Protein AF-A0A6G3LKY0-F1 (afdb_monomer_lite)

Foldseek 3Di:
DWAKKKKKKWKWKWKDFPPDIWIDTAADTDPDVVVVLDVVVVVVLVVCFVPAQEGEREEEDEDAQAPPVVRHGTDMDIDMDMWMKMDRDDDDWTKHKYWYWYWYAYPPPRDIDIDIDIDMITMDMDIWDWDQDDDDPPDPAWGTWTADPNQIWTDGPRMTTSDPDPDPDPVVVVVVVPPD

Structure (mmCIF, N/CA/C/O backbone):
data_AF-A0A6G3LKY0-F1
#
_entry.id   AF-A0A6G3LKY0-F1
#
loop_
_atom_site.group_PDB
_atom_site.id
_atom_site.type_symbol
_atom_site.label_atom_id
_atom_site.label_alt_id
_atom_site.label_comp_id
_atom_site.label_asym_id
_atom_site.label_entity_id
_atom_site.label_seq_id
_atom_site.pdbx_PDB_ins_code
_atom_site.Cartn_x
_atom_site.Cartn_y
_atom_site.Cartn_z
_atom_site.occupancy
_atom_site.B_iso_or_equiv
_atom_site.auth_seq_id
_atom_site.auth_comp_id
_atom_site.auth_asym_id
_atom_site.auth_atom_id
_atom_site.pdbx_PDB_model_num
ATOM 1 N N . MET A 1 1 ? -22.458 -7.251 22.954 1.00 61.00 1 MET A N 1
ATOM 2 C CA . MET A 1 1 ? -21.755 -6.231 23.766 1.00 61.00 1 MET A CA 1
ATOM 3 C C . MET A 1 1 ? -21.113 -5.260 22.792 1.00 61.00 1 MET A C 1
ATOM 5 O O . MET A 1 1 ? -20.476 -5.730 21.855 1.00 61.00 1 MET A O 1
ATOM 9 N N . GLU A 1 2 ? -21.342 -3.954 22.946 1.00 68.19 2 GLU A N 1
ATOM 10 C CA . GLU A 1 2 ? -20.655 -2.946 22.131 1.00 68.19 2 GLU A CA 1
ATOM 11 C C . GLU A 1 2 ? -19.247 -2.723 22.671 1.00 68.19 2 GLU A C 1
ATOM 13 O O . GLU A 1 2 ? -19.068 -2.451 23.859 1.00 68.19 2 GLU A O 1
ATOM 18 N N . GLU A 1 3 ? -18.255 -2.783 21.795 1.00 71.69 3 GLU A N 1
ATOM 19 C CA . GLU A 1 3 ? -16.872 -2.502 22.157 1.00 71.69 3 GLU A CA 1
ATOM 20 C C . GLU A 1 3 ? -16.237 -1.513 21.184 1.00 71.69 3 GLU A C 1
ATOM 22 O O . GLU A 1 3 ? -16.641 -1.395 20.025 1.00 71.69 3 GLU A O 1
ATOM 27 N N . TRP A 1 4 ? -15.232 -0.776 21.663 1.00 75.94 4 TRP A N 1
ATOM 28 C CA . TRP A 1 4 ? -14.458 0.118 20.811 1.00 75.94 4 TRP A CA 1
ATOM 29 C C . TRP A 1 4 ? -13.537 -0.672 19.897 1.00 75.94 4 TRP A C 1
ATOM 31 O O . TRP A 1 4 ? -12.739 -1.498 20.345 1.00 75.94 4 TRP A O 1
ATOM 41 N N . PHE A 1 5 ? -13.619 -0.349 18.614 1.00 75.75 5 PHE A N 1
ATOM 42 C CA . PHE A 1 5 ? -12.855 -1.006 17.583 1.00 75.75 5 PHE A CA 1
ATOM 43 C C . PHE A 1 5 ? -12.181 0.012 16.672 1.00 75.75 5 PHE A C 1
ATOM 45 O O . PHE A 1 5 ? -12.814 0.927 16.142 1.00 75.75 5 PHE A O 1
ATOM 52 N N . THR A 1 6 ? -10.879 -0.158 16.490 1.00 80.12 6 THR A N 1
ATOM 53 C CA . THR A 1 6 ? -10.043 0.661 15.622 1.00 80.12 6 THR A CA 1
ATOM 54 C C . THR A 1 6 ? -9.892 -0.022 14.273 1.00 80.12 6 THR A C 1
ATOM 56 O O . THR A 1 6 ? -9.424 -1.154 14.204 1.00 80.12 6 THR A O 1
ATOM 59 N N . ILE A 1 7 ? -10.219 0.687 13.196 1.00 84.50 7 ILE A N 1
ATOM 60 C CA . ILE A 1 7 ? -9.925 0.286 11.821 1.00 84.50 7 ILE A CA 1
ATOM 61 C C . ILE A 1 7 ? -8.718 1.081 11.325 1.00 84.50 7 ILE A C 1
ATOM 63 O O . ILE A 1 7 ? -8.768 2.312 11.286 1.00 84.50 7 ILE A O 1
ATOM 67 N N . LEU A 1 8 ? -7.672 0.375 10.902 1.00 87.00 8 LEU A N 1
ATOM 68 C CA . LEU A 1 8 ? -6.528 0.902 10.161 1.00 87.00 8 LEU A CA 1
ATOM 69 C C . LEU A 1 8 ? -6.724 0.592 8.681 1.00 87.00 8 LEU A C 1
ATOM 71 O O . LEU A 1 8 ? -6.684 -0.566 8.275 1.00 87.00 8 LEU A O 1
ATOM 75 N N . LYS A 1 9 ? -6.923 1.626 7.874 1.00 91.38 9 LYS A N 1
ATOM 76 C CA . LYS A 1 9 ? -7.037 1.545 6.422 1.00 91.38 9 LYS A CA 1
ATOM 77 C C . LYS A 1 9 ? -5.738 2.045 5.804 1.00 91.38 9 LYS A C 1
ATOM 79 O O . LYS A 1 9 ? -5.373 3.202 6.003 1.00 91.38 9 LYS A O 1
ATOM 84 N N . PHE A 1 10 ? -5.054 1.200 5.046 1.00 92.38 10 PHE A N 1
ATOM 85 C CA . PHE A 1 10 ? -3.748 1.522 4.478 1.00 92.38 10 PHE A CA 1
ATOM 86 C C . PHE A 1 10 ? -3.701 1.304 2.965 1.00 92.38 10 PHE A C 1
ATOM 88 O O . PHE A 1 10 ? -4.438 0.464 2.440 1.00 92.38 10 PHE A O 1
ATOM 95 N N . PRO A 1 11 ? -2.860 2.071 2.254 1.00 94.69 11 PRO A N 1
ATOM 96 C CA . PRO A 1 11 ? -2.757 1.988 0.812 1.00 94.69 11 PRO A CA 1
ATOM 97 C C . PRO A 1 11 ? -1.782 0.883 0.397 1.00 94.69 11 PRO A C 1
ATOM 99 O O . PRO A 1 11 ? -0.733 0.696 1.012 1.00 94.69 11 PRO A O 1
ATOM 102 N N . ILE A 1 12 ? -2.101 0.204 -0.699 1.00 94.44 12 ILE A N 1
ATOM 103 C CA . ILE A 1 12 ? -1.217 -0.728 -1.395 1.00 94.44 12 ILE A CA 1
ATOM 104 C C . ILE A 1 12 ? -1.028 -0.192 -2.812 1.00 94.44 12 ILE A C 1
ATOM 106 O O . ILE A 1 12 ? -1.984 -0.114 -3.586 1.00 94.44 12 ILE A O 1
ATOM 110 N N . LEU A 1 13 ? 0.198 0.185 -3.160 1.00 95.19 13 LEU A N 1
ATOM 111 C CA . LEU A 1 13 ? 0.568 0.523 -4.527 1.00 95.19 13 LEU A CA 1
ATOM 112 C C . LEU A 1 13 ? 0.828 -0.771 -5.300 1.00 95.19 13 LEU A C 1
ATOM 114 O O . LEU A 1 13 ? 1.814 -1.462 -5.053 1.00 95.19 13 LEU A O 1
ATOM 118 N N . LYS A 1 14 ? -0.061 -1.080 -6.243 1.00 94.31 14 LYS A N 1
ATOM 119 C CA . LYS A 1 14 ? 0.088 -2.180 -7.192 1.00 94.31 14 LYS A CA 1
ATOM 120 C C . LYS A 1 14 ? 0.604 -1.638 -8.519 1.00 94.31 14 LYS A C 1
ATOM 122 O O . LYS A 1 14 ? 0.023 -0.702 -9.069 1.00 94.31 14 LYS A O 1
ATOM 127 N N . MET A 1 15 ? 1.668 -2.236 -9.038 1.00 93.69 15 MET A N 1
ATOM 128 C CA . MET A 1 15 ? 2.263 -1.872 -10.321 1.00 93.69 15 MET A CA 1
ATOM 129 C C . MET A 1 15 ? 2.362 -3.087 -11.235 1.00 93.69 15 MET A C 1
ATOM 131 O O . MET A 1 15 ? 2.729 -4.167 -10.779 1.00 93.69 15 MET A O 1
ATOM 135 N N . PHE A 1 16 ? 2.066 -2.889 -12.516 1.00 93.88 16 PHE A N 1
ATOM 136 C CA . PHE A 1 16 ? 2.173 -3.897 -13.566 1.00 93.88 16 PHE A CA 1
ATOM 137 C C . PHE A 1 16 ? 3.109 -3.408 -14.668 1.00 93.88 16 PHE A C 1
ATOM 139 O O . PHE A 1 16 ? 2.974 -2.270 -15.123 1.00 93.88 16 PHE A O 1
ATOM 146 N N . ILE A 1 17 ? 4.044 -4.262 -15.081 1.00 93.62 17 ILE A N 1
ATOM 147 C CA . ILE A 1 17 ? 5.050 -3.969 -16.109 1.00 93.62 17 ILE A CA 1
ATOM 148 C C . ILE A 1 17 ? 5.195 -5.207 -16.993 1.00 93.62 17 ILE A C 1
ATOM 150 O O . ILE A 1 17 ? 5.903 -6.153 -16.637 1.00 93.62 17 ILE A O 1
ATOM 154 N N . GLY A 1 18 ? 4.488 -5.217 -18.123 1.00 89.25 18 GLY A N 1
ATOM 155 C CA . GLY A 1 18 ? 4.301 -6.440 -18.904 1.00 89.25 18 GLY A CA 1
ATOM 156 C C . GLY A 1 18 ? 3.618 -7.520 -18.058 1.00 89.25 18 GLY A C 1
ATOM 157 O O . GLY A 1 18 ? 2.505 -7.326 -17.577 1.00 89.25 18 GLY A O 1
ATOM 158 N N . ASP A 1 19 ? 4.317 -8.628 -17.845 1.00 87.50 19 ASP A N 1
ATOM 159 C CA . ASP A 1 19 ? 3.926 -9.784 -17.030 1.00 87.50 19 ASP A CA 1
ATOM 160 C C . ASP A 1 19 ? 4.307 -9.668 -15.541 1.00 87.50 19 ASP A C 1
ATOM 162 O O . ASP A 1 19 ? 3.877 -10.478 -14.721 1.00 87.50 19 ASP A O 1
ATOM 166 N N . GLN A 1 20 ? 5.093 -8.660 -15.161 1.00 90.81 20 GLN A N 1
ATOM 167 C CA . GLN A 1 20 ? 5.555 -8.487 -13.784 1.00 90.81 20 GLN A CA 1
ATOM 168 C C . GLN A 1 20 ? 4.532 -7.705 -12.958 1.00 90.81 20 GLN A C 1
ATOM 170 O O . GLN A 1 20 ? 4.052 -6.649 -13.380 1.00 90.81 20 GLN A O 1
ATOM 175 N N . SER A 1 21 ? 4.274 -8.166 -11.733 1.00 91.50 21 SER A N 1
ATOM 176 C CA . SER A 1 21 ? 3.466 -7.450 -10.744 1.00 91.50 21 SER A CA 1
ATOM 177 C C . SER A 1 21 ? 4.265 -7.140 -9.483 1.00 91.50 21 SER A C 1
ATOM 179 O O . SER A 1 21 ? 4.899 -8.026 -8.913 1.00 91.50 21 SER A O 1
ATOM 181 N N . LEU A 1 22 ? 4.193 -5.894 -9.018 1.00 93.38 22 LEU A N 1
ATOM 182 C CA . LEU A 1 22 ? 4.831 -5.430 -7.788 1.00 93.38 22 LEU A CA 1
ATOM 183 C C . LEU A 1 22 ? 3.794 -4.835 -6.838 1.00 93.38 22 LEU A C 1
ATOM 185 O O . LEU A 1 22 ? 2.870 -4.143 -7.273 1.00 93.38 22 LEU A O 1
ATOM 189 N N . PHE A 1 23 ? 3.990 -5.062 -5.542 1.00 94.00 23 PHE A N 1
ATOM 190 C CA . PHE A 1 23 ? 3.106 -4.589 -4.486 1.00 94.00 23 PHE A CA 1
ATOM 191 C C . PHE A 1 23 ? 3.918 -3.883 -3.407 1.00 94.00 23 PHE A C 1
ATOM 193 O O . PHE A 1 23 ? 4.862 -4.442 -2.848 1.00 94.00 23 PHE A O 1
ATOM 200 N N . PHE A 1 24 ? 3.533 -2.654 -3.094 1.00 95.06 24 PHE A N 1
ATOM 201 C CA . PHE A 1 24 ? 4.186 -1.856 -2.067 1.00 95.06 24 PHE A CA 1
ATOM 202 C C . PHE A 1 24 ? 3.168 -1.369 -1.056 1.00 95.06 24 PHE A C 1
ATOM 204 O O . PHE A 1 24 ? 2.105 -0.866 -1.417 1.00 95.06 24 PHE A O 1
ATOM 211 N N . ILE A 1 25 ? 3.532 -1.467 0.211 1.00 94.94 25 ILE A N 1
ATOM 212 C CA . ILE A 1 25 ? 2.831 -0.832 1.320 1.00 94.94 25 ILE A CA 1
ATOM 213 C C . ILE A 1 25 ? 3.753 0.223 1.934 1.00 94.94 25 ILE A C 1
ATOM 215 O O . ILE A 1 25 ? 4.957 0.220 1.650 1.00 94.94 25 ILE A O 1
ATOM 219 N N . PRO A 1 26 ? 3.244 1.134 2.779 1.00 94.88 26 PRO A N 1
ATOM 220 C CA . PRO A 1 26 ? 4.119 2.036 3.508 1.00 94.88 26 PRO A CA 1
ATOM 221 C C . PRO A 1 26 ? 5.193 1.246 4.273 1.00 94.88 26 PRO A C 1
ATOM 223 O O . PRO A 1 26 ? 4.880 0.403 5.109 1.00 94.88 26 PRO A O 1
ATOM 226 N N . GLY A 1 27 ? 6.459 1.507 3.951 1.00 91.25 27 GLY A N 1
ATOM 227 C CA . GLY A 1 27 ? 7.627 0.954 4.637 1.00 91.25 27 GLY A CA 1
ATOM 228 C C . GLY A 1 27 ? 8.243 -0.302 4.017 1.00 91.25 27 GLY A C 1
ATOM 229 O O . GLY A 1 27 ? 9.427 -0.539 4.244 1.00 91.25 27 GLY A O 1
ATOM 230 N 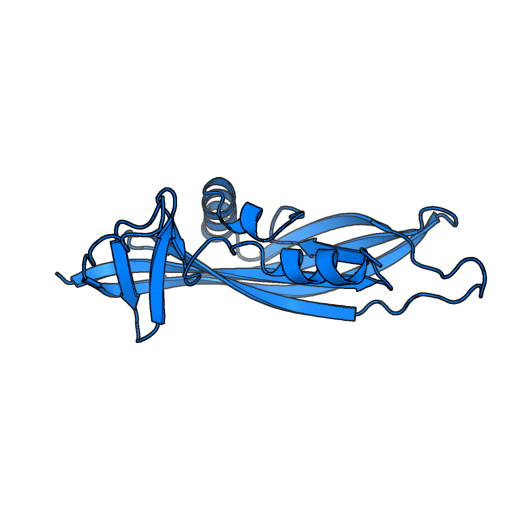N . ARG A 1 28 ? 7.517 -1.086 3.206 1.00 92.25 28 ARG A N 1
ATOM 231 C CA . ARG A 1 28 ? 8.077 -2.307 2.588 1.00 92.25 28 ARG A CA 1
ATOM 232 C C . ARG A 1 28 ? 7.373 -2.742 1.299 1.00 92.25 28 ARG A C 1
ATOM 234 O O . ARG A 1 28 ? 6.228 -2.382 1.038 1.00 92.25 28 ARG A O 1
ATOM 241 N N . LYS A 1 29 ? 8.081 -3.532 0.490 1.00 93.19 29 LYS A N 1
ATOM 242 C CA . LYS A 1 29 ? 7.496 -4.337 -0.591 1.00 93.19 29 LYS A CA 1
ATOM 243 C C . LYS A 1 29 ? 6.876 -5.593 0.021 1.00 93.19 29 LYS A C 1
ATOM 245 O O . LYS A 1 29 ? 7.427 -6.113 0.987 1.00 93.19 29 LYS A O 1
ATOM 250 N N . VAL A 1 30 ? 5.770 -6.057 -0.546 1.00 90.38 30 VAL A N 1
ATOM 251 C CA . VAL A 1 30 ? 5.174 -7.358 -0.218 1.00 90.38 30 VAL A CA 1
ATOM 252 C C . VAL A 1 30 ? 5.185 -8.238 -1.460 1.00 90.38 30 VAL A C 1
ATOM 254 O O . VAL A 1 30 ? 5.003 -7.746 -2.577 1.00 90.38 30 VAL A O 1
ATOM 257 N N . SER A 1 31 ? 5.455 -9.526 -1.283 1.00 84.25 31 SER A N 1
ATOM 258 C CA . SER A 1 31 ? 5.548 -10.477 -2.401 1.00 84.25 31 SER A CA 1
ATOM 259 C C . SER A 1 31 ? 4.211 -11.147 -2.690 1.00 84.25 31 SER A C 1
ATOM 261 O O . SER A 1 31 ? 4.001 -11.634 -3.799 1.00 84.25 31 SER A O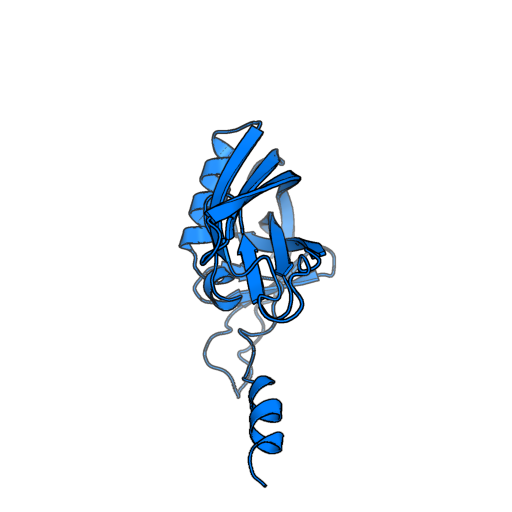 1
ATOM 263 N N . SER A 1 32 ? 3.301 -11.154 -1.717 1.00 79.94 32 SER A N 1
ATOM 264 C CA . SER A 1 32 ? 1.980 -11.752 -1.852 1.00 79.94 32 SER A CA 1
ATOM 265 C C . SER A 1 32 ? 0.946 -11.078 -0.946 1.00 79.94 32 SER A C 1
ATOM 267 O O . SER A 1 32 ? 1.285 -10.276 -0.072 1.00 79.94 32 SER A O 1
ATOM 269 N N . TYR A 1 33 ? -0.335 -11.382 -1.167 1.00 71.88 33 TYR A N 1
ATOM 270 C CA . TYR A 1 33 ? -1.413 -10.876 -0.316 1.00 71.88 33 TYR A CA 1
ATOM 271 C C . TYR A 1 33 ? -1.423 -11.559 1.060 1.00 71.88 33 TYR A C 1
ATOM 273 O O . TYR A 1 33 ? -1.814 -10.929 2.035 1.00 71.88 33 TYR A O 1
ATOM 281 N N . GLU A 1 34 ? -0.924 -12.791 1.186 1.00 74.75 34 GLU A N 1
ATOM 282 C CA . GLU A 1 34 ? -0.815 -13.497 2.471 1.00 74.75 34 GLU A CA 1
ATOM 283 C C . GLU A 1 34 ? 0.140 -12.794 3.438 1.00 74.75 34 GLU A C 1
ATOM 285 O O . GLU A 1 34 ? -0.094 -12.807 4.646 1.00 74.75 34 GLU A O 1
ATOM 290 N N . GLU A 1 35 ? 1.181 -12.123 2.929 1.00 81.88 35 GLU A N 1
ATOM 291 C CA . GLU A 1 35 ? 2.046 -11.288 3.768 1.00 81.88 35 GLU A CA 1
ATOM 292 C C . GLU A 1 35 ? 1.245 -10.182 4.470 1.00 81.88 35 GLU A C 1
ATOM 294 O O . GLU A 1 35 ? 1.564 -9.828 5.601 1.00 81.88 35 GLU A O 1
ATOM 299 N N . LEU A 1 36 ? 0.153 -9.695 3.864 1.00 80.12 36 LEU A N 1
ATOM 300 C CA . LEU A 1 36 ? -0.757 -8.730 4.486 1.00 80.12 36 LEU A CA 1
ATOM 301 C C . LEU A 1 36 ? -1.534 -9.321 5.667 1.00 80.12 36 LEU A C 1
ATOM 303 O O . LEU A 1 36 ? -2.251 -8.583 6.326 1.00 80.12 36 LEU A O 1
ATOM 307 N N . MET A 1 37 ? -1.434 -10.607 5.983 1.00 73.44 37 MET A N 1
ATOM 308 C CA . MET A 1 37 ? -2.002 -11.148 7.222 1.00 73.44 37 MET A CA 1
ATOM 309 C C . MET A 1 37 ? -1.015 -11.123 8.396 1.00 73.44 37 MET A C 1
ATOM 311 O O . MET A 1 37 ? -1.389 -11.466 9.516 1.00 73.44 37 MET A O 1
ATOM 315 N N . ASP A 1 38 ? 0.230 -10.694 8.172 1.00 75.19 38 ASP A N 1
ATOM 316 C CA . ASP A 1 38 ? 1.256 -10.619 9.208 1.00 75.19 38 ASP A CA 1
ATOM 317 C C . ASP A 1 38 ? 1.011 -9.446 10.174 1.00 75.19 38 ASP A C 1
ATOM 319 O O . ASP A 1 38 ? 0.990 -8.271 9.793 1.00 75.19 38 ASP A O 1
ATOM 323 N N . GLU A 1 39 ? 0.900 -9.755 11.468 1.00 71.94 39 GLU A N 1
ATOM 324 C CA . GLU A 1 39 ? 0.739 -8.763 12.534 1.00 71.94 39 GLU A CA 1
ATOM 325 C C . GLU A 1 39 ? 1.858 -7.716 12.602 1.00 71.94 39 GLU A C 1
ATOM 327 O O . GLU A 1 39 ? 1.635 -6.596 13.072 1.00 71.94 39 GLU A O 1
ATOM 332 N N . ARG A 1 40 ? 3.055 -8.034 12.100 1.00 79.50 40 ARG A N 1
ATOM 333 C CA . ARG A 1 40 ? 4.176 -7.091 12.037 1.00 79.50 40 ARG A CA 1
ATOM 334 C C . ARG A 1 40 ? 3.870 -5.919 11.109 1.00 79.50 40 ARG A C 1
ATOM 336 O O . ARG A 1 40 ? 4.249 -4.797 11.425 1.00 79.50 40 ARG A O 1
ATOM 343 N N . ILE A 1 41 ? 3.123 -6.143 10.025 1.00 85.50 41 ILE A N 1
ATOM 344 C CA . ILE A 1 41 ? 2.710 -5.069 9.111 1.00 85.50 41 ILE A CA 1
ATOM 345 C C . ILE A 1 41 ? 1.765 -4.102 9.820 1.00 85.50 41 ILE A C 1
ATOM 347 O O . ILE A 1 41 ? 1.946 -2.886 9.758 1.00 85.50 41 ILE A O 1
ATOM 351 N N . ALA A 1 42 ? 0.781 -4.634 10.543 1.00 81.88 42 ALA A N 1
ATOM 352 C CA . ALA A 1 42 ? -0.125 -3.830 11.351 1.00 81.88 42 ALA A CA 1
ATOM 353 C C . ALA A 1 42 ? 0.630 -2.948 12.365 1.00 81.88 42 ALA A C 1
ATOM 355 O O . ALA A 1 42 ? 0.307 -1.767 12.503 1.00 81.88 42 ALA A O 1
ATOM 356 N N . ARG A 1 43 ? 1.650 -3.495 13.044 1.00 82.94 43 ARG A N 1
ATOM 357 C CA . ARG A 1 43 ? 2.484 -2.746 14.003 1.00 82.94 43 ARG A CA 1
ATOM 358 C C . ARG A 1 43 ? 3.273 -1.623 13.328 1.00 82.94 43 ARG A C 1
ATOM 360 O O . ARG A 1 43 ? 3.156 -0.480 13.761 1.00 82.94 43 ARG A O 1
ATOM 367 N N . ASP A 1 44 ? 3.976 -1.914 12.235 1.00 89.06 44 ASP A N 1
ATOM 368 C CA . ASP A 1 44 ? 4.757 -0.912 11.496 1.00 89.06 44 ASP A CA 1
ATOM 369 C C . ASP A 1 44 ? 3.889 0.262 11.018 1.00 89.06 44 ASP A C 1
ATOM 371 O O . ASP A 1 44 ? 4.251 1.433 11.159 1.00 89.06 44 ASP A O 1
ATOM 375 N N . LEU A 1 45 ? 2.704 -0.038 10.479 1.00 90.50 45 LEU A N 1
ATOM 376 C CA . LEU A 1 45 ? 1.760 0.975 10.008 1.00 90.50 45 LEU A CA 1
ATOM 377 C C . LEU A 1 45 ? 1.206 1.823 11.161 1.00 90.50 45 LEU A C 1
ATOM 379 O O . LEU A 1 45 ? 1.044 3.038 11.014 1.00 90.50 45 LEU A O 1
ATOM 383 N N . LEU A 1 46 ? 0.946 1.217 12.323 1.00 86.75 46 LEU A N 1
ATOM 384 C CA . LEU A 1 46 ? 0.564 1.959 13.525 1.00 86.75 46 LEU A CA 1
ATOM 385 C C . LEU A 1 46 ? 1.697 2.868 14.021 1.00 86.75 46 LEU A C 1
ATOM 387 O O . LEU A 1 46 ? 1.429 3.970 14.500 1.00 86.75 46 LEU A O 1
ATOM 391 N N . ASP A 1 47 ? 2.955 2.468 13.889 1.00 88.31 47 ASP A N 1
ATOM 392 C CA . ASP A 1 47 ? 4.079 3.320 14.285 1.00 88.31 47 ASP A CA 1
ATOM 393 C C . ASP A 1 47 ? 4.252 4.512 13.338 1.00 88.31 47 ASP A C 1
ATOM 395 O O . ASP A 1 47 ? 4.451 5.647 13.796 1.00 88.31 47 ASP A O 1
ATOM 399 N N . ILE A 1 48 ? 4.057 4.305 12.030 1.00 91.50 48 ILE A N 1
ATOM 400 C CA . ILE A 1 48 ? 3.976 5.399 11.052 1.00 91.50 48 ILE A CA 1
ATOM 401 C C . ILE A 1 48 ? 2.856 6.366 11.444 1.00 91.50 48 ILE A C 1
ATOM 403 O O . ILE A 1 48 ? 3.089 7.577 11.521 1.00 91.50 48 ILE A O 1
ATOM 407 N N . ILE A 1 49 ? 1.654 5.854 11.743 1.00 89.19 49 ILE A N 1
ATOM 408 C CA . ILE A 1 49 ? 0.516 6.726 12.038 1.00 89.19 49 ILE A CA 1
ATOM 409 C C . ILE A 1 49 ? 0.685 7.492 13.351 1.00 89.19 49 ILE A C 1
ATOM 411 O O . ILE A 1 49 ? 0.277 8.649 13.442 1.00 89.19 49 ILE A O 1
ATOM 415 N N . LYS A 1 50 ? 1.322 6.904 14.368 1.00 85.50 50 LYS A N 1
ATOM 416 C CA . LYS A 1 50 ? 1.592 7.578 15.648 1.00 85.50 50 LYS A CA 1
ATOM 417 C C . LYS A 1 50 ? 2.582 8.724 15.483 1.00 85.50 50 LYS A C 1
ATOM 419 O O . LYS A 1 50 ? 2.329 9.817 15.985 1.00 85.50 50 LYS A O 1
ATOM 424 N N . THR A 1 51 ? 3.666 8.494 14.749 1.00 87.50 51 THR A N 1
ATOM 425 C CA . THR A 1 51 ? 4.854 9.360 14.787 1.00 87.50 51 THR A CA 1
ATOM 426 C C . THR A 1 51 ? 4.922 10.398 13.671 1.00 87.50 51 THR A C 1
ATOM 428 O O . THR A 1 51 ? 5.669 11.367 13.791 1.00 87.50 51 THR A O 1
ATOM 431 N N . ARG A 1 52 ? 4.161 10.230 12.583 1.00 85.06 52 ARG A N 1
ATOM 432 C CA . ARG A 1 52 ? 4.300 11.062 11.378 1.00 85.06 52 ARG A CA 1
ATOM 433 C C . ARG A 1 52 ? 3.035 11.857 11.057 1.00 85.06 52 ARG A C 1
ATOM 435 O O . ARG A 1 52 ? 1.933 11.512 11.478 1.00 85.06 52 ARG A O 1
ATOM 442 N N . GLN A 1 53 ? 3.223 12.939 10.303 1.00 84.44 53 GLN A N 1
ATOM 443 C CA . GLN A 1 53 ? 2.165 13.659 9.576 1.00 84.44 53 GLN A CA 1
ATOM 444 C C . GLN A 1 53 ? 2.241 13.361 8.067 1.00 84.44 53 GLN A C 1
ATOM 446 O O . GLN A 1 53 ? 1.214 13.204 7.409 1.00 84.44 53 GLN A O 1
ATOM 451 N N . LEU A 1 54 ? 3.465 13.200 7.552 1.00 92.81 54 LEU A N 1
ATOM 452 C CA . LEU A 1 54 ? 3.802 12.754 6.201 1.00 92.81 54 LEU A CA 1
ATOM 453 C C . LEU A 1 54 ? 4.840 11.628 6.297 1.00 92.81 54 LEU A C 1
ATOM 455 O O . LEU A 1 54 ? 5.787 11.727 7.083 1.00 92.81 54 LEU A O 1
ATOM 459 N N . TYR A 1 55 ? 4.682 10.581 5.491 1.00 96.06 55 TYR A N 1
ATOM 460 C CA . TYR A 1 55 ? 5.638 9.482 5.384 1.00 96.06 55 TYR A CA 1
ATOM 461 C C . TYR A 1 55 ? 6.036 9.241 3.925 1.00 96.06 55 TYR A C 1
ATOM 463 O O . TYR A 1 55 ? 5.188 8.994 3.067 1.00 96.06 55 TYR A O 1
ATOM 471 N N . GLU A 1 56 ? 7.338 9.295 3.643 1.00 96.62 56 GLU A N 1
ATOM 472 C CA . GLU A 1 56 ? 7.882 8.945 2.330 1.00 96.62 56 GLU A CA 1
ATOM 473 C C . GLU A 1 56 ? 8.263 7.462 2.294 1.00 96.62 56 GLU A C 1
ATOM 475 O O . GLU A 1 56 ? 9.221 7.051 2.949 1.00 96.62 56 GLU A O 1
ATOM 480 N N . SER A 1 57 ? 7.552 6.669 1.491 1.00 95.75 57 SER A N 1
ATOM 481 C CA . SER A 1 57 ? 7.855 5.251 1.285 1.00 95.75 57 SER A CA 1
ATOM 482 C C . SER A 1 57 ? 8.736 5.089 0.052 1.00 95.75 57 SER A C 1
ATOM 484 O O . SER A 1 57 ? 8.269 5.247 -1.078 1.00 95.75 57 SER A O 1
ATOM 486 N N . LYS A 1 58 ? 10.027 4.826 0.262 1.00 97.31 58 LYS A N 1
ATOM 487 C CA . LYS A 1 58 ? 11.026 4.725 -0.810 1.00 97.31 58 LYS A CA 1
ATOM 488 C C . LYS A 1 58 ? 11.273 3.264 -1.169 1.00 97.31 58 LYS A C 1
ATOM 490 O O . LYS A 1 58 ? 11.627 2.474 -0.300 1.00 97.31 58 LYS A O 1
ATOM 495 N N . HIS A 1 59 ? 11.145 2.932 -2.449 1.00 96.56 59 HIS A N 1
ATOM 496 C CA . HIS A 1 59 ? 11.396 1.589 -2.975 1.00 96.56 59 HIS A CA 1
ATOM 497 C C . HIS A 1 59 ? 12.317 1.652 -4.190 1.00 96.56 59 HIS A C 1
ATOM 499 O O . HIS A 1 59 ? 12.275 2.610 -4.967 1.00 96.56 59 HIS A O 1
ATOM 505 N N . CYS A 1 60 ? 13.150 0.629 -4.355 1.00 95.94 60 CYS A N 1
ATOM 506 C CA . CYS A 1 60 ? 14.078 0.511 -5.469 1.00 95.94 60 CYS A CA 1
ATOM 507 C C . CYS A 1 60 ? 14.057 -0.932 -5.965 1.00 95.94 60 CYS A C 1
ATOM 509 O O . CYS A 1 60 ? 14.541 -1.822 -5.272 1.00 95.94 60 CYS A O 1
ATOM 511 N N . GLU A 1 61 ? 13.487 -1.156 -7.146 1.00 95.75 61 GLU A N 1
ATOM 512 C CA . GLU A 1 61 ? 13.248 -2.497 -7.672 1.00 95.75 61 GLU A CA 1
ATOM 513 C C . GLU A 1 61 ? 13.919 -2.696 -9.022 1.00 95.75 61 GLU A C 1
ATOM 515 O O . GLU A 1 61 ? 13.870 -1.833 -9.901 1.00 95.75 61 GLU A O 1
ATOM 520 N N . LYS A 1 62 ? 14.518 -3.873 -9.185 1.00 95.19 62 LYS A N 1
ATOM 521 C CA . LYS A 1 62 ? 14.987 -4.364 -10.477 1.00 95.19 62 LYS A CA 1
ATOM 522 C C . LYS A 1 62 ? 13.819 -5.022 -11.200 1.00 95.19 62 LYS A C 1
ATOM 524 O O . LYS A 1 62 ? 13.130 -5.849 -10.608 1.00 95.19 62 LYS A O 1
ATOM 529 N N . VAL A 1 63 ? 13.579 -4.609 -12.437 1.00 94.25 63 VAL A N 1
ATOM 530 C CA . VAL A 1 63 ? 12.496 -5.115 -13.287 1.00 94.25 63 VAL A CA 1
ATOM 531 C C . VAL A 1 63 ? 12.926 -5.083 -14.744 1.00 94.25 63 VAL A C 1
ATOM 533 O O . VAL A 1 63 ? 13.805 -4.310 -15.121 1.00 94.25 63 VAL A O 1
ATOM 536 N N . ARG A 1 64 ? 12.254 -5.854 -15.593 1.00 93.75 64 ARG A N 1
ATOM 537 C CA . ARG A 1 64 ? 12.320 -5.655 -17.042 1.00 93.75 64 ARG A CA 1
ATOM 538 C C . ARG A 1 64 ? 11.463 -4.444 -17.425 1.00 93.75 64 ARG A C 1
ATOM 540 O O . ARG A 1 64 ? 10.249 -4.501 -17.246 1.00 93.75 64 ARG A O 1
ATOM 547 N N . LEU A 1 65 ? 12.072 -3.360 -17.918 1.00 94.56 65 LEU A N 1
ATOM 548 C CA . LEU A 1 65 ? 11.363 -2.159 -18.401 1.00 94.56 65 LEU A CA 1
ATOM 549 C C . LEU A 1 65 ? 11.168 -2.144 -19.918 1.00 94.56 65 LEU A C 1
ATOM 551 O O . LEU A 1 65 ? 10.391 -1.330 -20.406 1.00 94.56 65 LEU A O 1
ATOM 555 N N . TYR A 1 66 ? 11.853 -3.015 -20.654 1.00 93.88 66 TYR A N 1
ATOM 556 C CA . TYR A 1 66 ? 11.795 -3.062 -22.112 1.00 93.88 66 TYR A CA 1
ATOM 557 C C . TYR A 1 66 ? 11.534 -4.482 -22.603 1.00 93.88 66 TYR A C 1
ATOM 559 O O . TYR A 1 66 ? 12.041 -5.453 -22.035 1.00 93.88 66 TYR A O 1
ATOM 567 N N . ASP A 1 67 ? 10.787 -4.599 -23.695 1.00 90.69 67 ASP A N 1
ATOM 568 C CA . ASP A 1 67 ? 10.887 -5.771 -24.551 1.00 90.69 67 ASP A CA 1
ATOM 569 C C . ASP A 1 67 ? 12.221 -5.677 -25.302 1.00 90.69 67 ASP A C 1
ATOM 571 O O . ASP A 1 67 ? 12.407 -4.823 -26.168 1.00 90.69 67 ASP A O 1
ATOM 575 N N . TYR A 1 68 ? 13.192 -6.519 -24.942 1.00 89.81 68 TYR A N 1
ATOM 576 C CA . TYR A 1 68 ? 14.532 -6.449 -25.528 1.00 89.81 68 TYR A CA 1
ATOM 577 C C . TYR A 1 68 ? 14.585 -6.922 -26.988 1.00 89.81 68 TYR A C 1
ATOM 579 O O . TYR A 1 68 ? 15.540 -6.576 -27.688 1.00 89.81 68 TYR A O 1
ATOM 587 N N . PHE A 1 69 ? 13.583 -7.676 -27.456 1.00 90.00 69 PHE A N 1
ATOM 588 C CA . PHE A 1 69 ? 13.490 -8.116 -28.849 1.00 90.00 69 PHE A CA 1
ATOM 589 C C . PHE A 1 69 ? 12.920 -7.008 -29.728 1.00 90.00 69 PHE A C 1
ATOM 591 O O . PHE A 1 69 ? 13.514 -6.672 -30.752 1.00 90.00 69 PHE A O 1
ATOM 598 N N . LEU A 1 70 ? 11.809 -6.404 -29.299 1.00 91.81 70 LEU A N 1
ATOM 599 C CA . LEU A 1 70 ? 11.150 -5.314 -30.026 1.00 91.81 70 LEU A CA 1
ATOM 600 C C . LEU A 1 70 ? 11.816 -3.951 -29.782 1.00 91.81 70 LEU A C 1
ATOM 602 O O . LEU A 1 70 ? 11.608 -3.012 -30.543 1.00 91.81 70 LEU A O 1
ATOM 606 N N . ARG A 1 71 ? 12.671 -3.853 -28.755 1.00 88.69 71 ARG A N 1
ATOM 607 C CA . ARG A 1 71 ? 13.308 -2.617 -28.263 1.00 88.69 71 ARG A CA 1
ATOM 608 C C . ARG A 1 71 ? 12.305 -1.541 -27.843 1.00 88.69 71 ARG A C 1
ATOM 610 O O . ARG A 1 71 ? 12.610 -0.350 -27.896 1.00 88.69 71 ARG A O 1
ATOM 617 N N . GLU A 1 72 ? 11.136 -1.962 -27.380 1.00 92.25 72 GLU A N 1
ATOM 618 C CA . GLU A 1 72 ? 10.056 -1.078 -26.950 1.00 92.25 72 GLU A CA 1
ATOM 619 C C . GLU A 1 72 ? 9.966 -1.022 -25.425 1.00 92.25 72 GLU A C 1
ATOM 621 O O . GLU A 1 72 ? 10.230 -2.006 -24.731 1.00 92.25 72 GLU A O 1
ATOM 626 N N . GLU A 1 73 ? 9.614 0.144 -24.882 1.00 92.12 73 GLU A N 1
ATOM 627 C CA . GLU A 1 73 ? 9.389 0.295 -23.444 1.00 92.12 73 GLU A CA 1
ATOM 628 C C . GLU A 1 73 ? 8.061 -0.358 -23.050 1.00 92.12 73 GLU A C 1
ATOM 630 O O . GLU A 1 73 ? 7.015 -0.090 -23.641 1.00 92.12 73 GLU A O 1
ATOM 635 N N . LEU A 1 74 ? 8.092 -1.188 -22.010 1.00 93.56 74 LEU A N 1
ATOM 636 C CA . LEU A 1 74 ? 6.894 -1.797 -21.458 1.00 93.56 74 LEU A CA 1
ATOM 637 C C . LEU A 1 74 ? 6.051 -0.739 -20.744 1.00 93.56 74 LEU A C 1
ATOM 639 O O . LEU A 1 74 ? 6.538 0.065 -19.939 1.00 93.56 74 LEU A O 1
ATOM 643 N N . VAL A 1 75 ? 4.745 -0.781 -20.999 1.00 92.88 75 VAL A N 1
ATOM 644 C CA . VAL A 1 75 ? 3.785 0.092 -20.324 1.00 92.88 75 VAL A CA 1
ATOM 645 C C . VAL A 1 75 ? 3.774 -0.226 -18.830 1.00 92.88 75 VAL A C 1
ATOM 647 O O . VAL A 1 75 ? 3.609 -1.375 -18.419 1.00 92.88 75 VAL A O 1
ATOM 650 N N . VAL A 1 76 ? 3.923 0.819 -18.014 1.00 93.50 76 VAL A N 1
ATOM 651 C CA . VAL A 1 76 ? 3.838 0.730 -16.554 1.00 93.50 76 VAL A CA 1
ATOM 652 C C . VAL A 1 76 ? 2.452 1.187 -16.119 1.00 93.50 76 VAL A C 1
ATOM 654 O O . VAL A 1 76 ? 2.157 2.381 -16.138 1.00 93.50 76 VAL A O 1
ATOM 657 N N . ASN A 1 77 ? 1.613 0.241 -15.706 1.00 93.31 77 ASN A N 1
ATOM 658 C CA . ASN A 1 77 ? 0.282 0.519 -15.171 1.00 93.31 77 ASN A CA 1
ATOM 659 C C . ASN A 1 77 ? 0.305 0.498 -13.645 1.00 93.31 77 ASN A C 1
ATOM 661 O O . ASN A 1 77 ? 0.982 -0.328 -13.032 1.00 93.31 77 ASN A O 1
ATOM 665 N N . MET A 1 78 ? -0.451 1.395 -13.015 1.00 93.12 78 MET A N 1
ATOM 666 C CA . MET A 1 78 ? -0.443 1.556 -11.561 1.00 93.12 78 MET A CA 1
ATOM 667 C C . MET A 1 78 ? -1.858 1.675 -11.012 1.00 93.12 78 MET A C 1
ATOM 669 O O . MET A 1 78 ? -2.722 2.306 -11.618 1.00 93.12 78 MET A O 1
ATOM 673 N N . LYS A 1 79 ? -2.084 1.095 -9.833 1.00 93.00 79 LYS A N 1
ATOM 674 C CA . LYS A 1 79 ? -3.342 1.202 -9.095 1.00 93.00 79 LYS A CA 1
ATOM 675 C C . LYS A 1 79 ? -3.064 1.292 -7.601 1.00 93.00 79 LYS A C 1
ATOM 677 O O . LYS A 1 79 ? -2.223 0.565 -7.081 1.00 93.00 79 LYS A O 1
ATOM 682 N N . VAL A 1 80 ? -3.811 2.144 -6.906 1.00 91.81 80 VAL A N 1
ATOM 683 C CA . VAL A 1 80 ? -3.845 2.151 -5.439 1.00 91.81 80 VAL A CA 1
ATOM 684 C C . VAL A 1 80 ? -5.035 1.325 -4.986 1.00 91.81 80 VAL A C 1
ATOM 686 O O . VAL A 1 80 ? -6.172 1.595 -5.371 1.00 91.81 80 VAL A O 1
ATOM 689 N N . LEU A 1 81 ? -4.762 0.311 -4.178 1.00 91.44 81 LEU A N 1
ATOM 690 C CA . LEU A 1 81 ? -5.766 -0.453 -3.450 1.00 91.44 81 LEU A CA 1
ATOM 691 C C . LEU A 1 81 ? -5.745 -0.018 -1.985 1.00 91.44 81 LEU A C 1
ATOM 693 O O . LEU A 1 81 ? -4.750 0.529 -1.516 1.00 91.44 81 LEU A O 1
ATOM 697 N N . TYR A 1 82 ? -6.831 -0.268 -1.260 1.00 88.88 82 TYR A N 1
ATOM 698 C CA . TYR A 1 82 ? -6.882 -0.028 0.178 1.00 88.88 82 TYR A CA 1
ATOM 699 C C . TYR A 1 82 ? -7.238 -1.310 0.901 1.00 88.88 82 TYR A C 1
ATOM 701 O O . TYR A 1 82 ? -8.193 -1.987 0.525 1.00 88.88 82 TYR A O 1
ATOM 709 N N . TYR A 1 83 ? -6.487 -1.595 1.954 1.00 87.75 83 TYR A N 1
ATOM 710 C CA . TYR A 1 83 ? -6.695 -2.745 2.817 1.00 87.75 83 TYR A CA 1
ATOM 711 C C . TYR A 1 83 ? -7.019 -2.280 4.232 1.00 87.75 83 TYR A C 1
ATOM 713 O O . TYR A 1 83 ? -6.636 -1.173 4.623 1.00 87.75 83 TYR A O 1
ATOM 721 N N . LYS A 1 84 ? -7.760 -3.094 4.986 1.00 85.69 84 LYS A N 1
ATOM 722 C CA . LYS A 1 84 ? -8.218 -2.754 6.336 1.00 85.69 84 LYS A CA 1
ATOM 723 C C . LYS A 1 84 ? -7.791 -3.810 7.351 1.00 85.69 84 LYS A C 1
ATOM 725 O O . LYS A 1 84 ? -8.075 -4.997 7.183 1.00 85.69 84 LYS A O 1
ATOM 730 N N . TYR A 1 85 ? -7.194 -3.342 8.441 1.00 82.69 85 TYR A N 1
ATOM 731 C CA . TYR A 1 85 ? -7.067 -4.087 9.688 1.00 82.69 85 TYR A CA 1
ATOM 732 C C . TYR A 1 85 ? -8.010 -3.550 10.747 1.00 82.69 85 TYR A C 1
ATOM 734 O O . TYR A 1 85 ? -8.338 -2.365 10.768 1.00 82.69 85 TYR A O 1
ATOM 742 N N . GLY A 1 86 ? -8.389 -4.440 11.647 1.00 77.88 86 GLY A N 1
ATOM 743 C CA . GLY A 1 86 ? -9.225 -4.189 12.795 1.00 77.88 86 GLY A CA 1
ATOM 744 C C . GLY A 1 86 ? -8.532 -4.572 14.097 1.00 77.88 86 GLY A C 1
ATOM 745 O O . GLY A 1 86 ? -7.925 -5.641 14.198 1.00 77.88 86 GLY A O 1
ATOM 746 N N . PHE A 1 87 ? -8.666 -3.716 15.105 1.00 74.00 87 PHE A N 1
ATOM 747 C CA . PHE A 1 87 ? -8.129 -3.923 16.443 1.00 74.00 87 PHE A CA 1
ATOM 748 C C . PHE A 1 87 ? -9.188 -3.611 17.494 1.00 74.00 87 PHE A C 1
ATOM 750 O O . PHE A 1 87 ? -9.858 -2.583 17.427 1.00 74.00 87 PHE A O 1
ATOM 757 N N . LYS A 1 88 ? -9.257 -4.437 18.535 1.00 72.88 88 LYS A N 1
ATOM 758 C CA . LYS A 1 88 ? -10.096 -4.213 19.720 1.00 72.88 88 LYS A CA 1
ATOM 759 C C . LYS A 1 88 ? -9.409 -3.260 20.711 1.00 72.88 88 LYS A C 1
ATOM 761 O O . LYS A 1 88 ? -9.105 -3.610 21.845 1.00 72.88 88 LYS A O 1
ATOM 766 N N . ILE A 1 89 ? -9.076 -2.068 20.234 1.00 70.00 89 ILE A N 1
ATOM 767 C CA . ILE A 1 89 ? -8.549 -0.952 21.026 1.00 70.00 89 ILE A CA 1
ATOM 768 C C . ILE A 1 89 ? -9.221 0.329 20.545 1.00 70.00 89 ILE A C 1
ATOM 770 O O . ILE A 1 89 ? -9.740 0.373 19.429 1.00 70.00 89 ILE A O 1
ATOM 774 N N . GLN A 1 90 ? -9.182 1.384 21.354 1.00 77.31 90 GLN A N 1
ATOM 775 C CA . GLN A 1 90 ? -9.586 2.718 20.926 1.00 77.31 90 GLN A CA 1
ATOM 776 C C . GLN A 1 90 ? -8.348 3.531 20.542 1.00 77.31 90 GLN A C 1
ATOM 778 O O . GLN A 1 90 ? -7.452 3.738 21.358 1.00 77.31 90 GLN A O 1
ATOM 783 N N . PHE A 1 91 ? -8.312 4.013 19.304 1.00 76.31 91 PHE A N 1
ATOM 784 C CA . PHE A 1 91 ? -7.260 4.880 18.785 1.00 76.31 91 PHE A CA 1
ATOM 785 C C . PHE A 1 91 ? -7.855 6.182 18.214 1.00 76.31 91 PHE A C 1
ATOM 787 O O . PHE A 1 91 ? -8.852 6.125 17.481 1.00 76.31 91 PHE A O 1
ATOM 794 N N . PRO A 1 92 ? -7.291 7.369 18.512 1.00 85.12 92 PRO A N 1
ATOM 795 C CA . PRO A 1 92 ? -7.797 8.629 17.973 1.00 85.12 92 PRO A CA 1
ATOM 796 C C . PRO A 1 92 ? -7.840 8.624 16.444 1.00 85.12 92 PRO A C 1
ATOM 798 O O . PRO A 1 92 ? -6.925 8.121 15.790 1.00 85.12 92 PRO A O 1
ATOM 801 N N . LYS A 1 93 ? -8.889 9.217 15.862 1.00 90.31 93 LYS A N 1
ATOM 802 C CA . LYS A 1 93 ? -8.972 9.365 14.407 1.00 90.31 93 LYS A CA 1
ATOM 803 C C . LYS A 1 93 ? -7.762 10.159 13.919 1.00 90.31 93 LYS A C 1
ATOM 805 O O . LYS A 1 93 ? -7.540 11.284 14.362 1.00 90.31 93 LYS A O 1
ATOM 810 N N . LYS A 1 94 ? -7.001 9.581 12.994 1.00 92.75 94 LYS A N 1
ATOM 811 C CA . LYS A 1 94 ? -5.809 10.211 12.427 1.00 92.75 94 LYS A CA 1
ATOM 812 C C . LYS A 1 94 ? -5.632 9.786 10.978 1.00 92.75 94 LYS A C 1
ATOM 814 O O . LYS A 1 94 ? -5.995 8.676 10.601 1.00 92.75 94 LYS A O 1
ATOM 819 N N . GLN A 1 95 ? -5.066 10.680 10.182 1.00 94.56 95 GLN A N 1
ATOM 820 C CA . GLN A 1 95 ? -4.698 10.430 8.799 1.00 9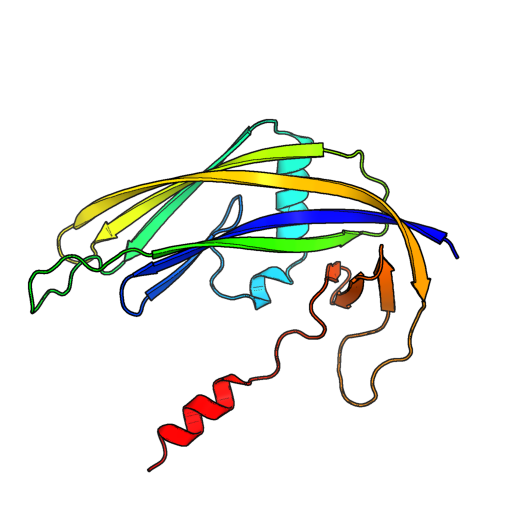4.56 95 GLN A CA 1
ATOM 821 C C . GLN A 1 95 ? -3.265 10.909 8.588 1.00 94.56 95 GLN A C 1
ATOM 823 O O . GLN A 1 95 ? -2.886 11.973 9.078 1.00 94.56 95 GLN A O 1
ATOM 828 N N . VAL A 1 96 ? -2.474 10.111 7.882 1.00 95.88 96 VAL A N 1
ATOM 829 C CA . VAL A 1 96 ? -1.096 10.422 7.503 1.00 95.88 96 VAL A CA 1
ATOM 830 C C . VAL A 1 96 ? -0.994 10.364 5.990 1.00 95.88 96 VAL A C 1
ATOM 832 O O . VAL A 1 96 ? -1.439 9.399 5.367 1.00 95.88 96 VAL A O 1
ATOM 835 N N . ALA A 1 97 ? -0.422 11.408 5.398 1.00 96.31 97 ALA A N 1
ATOM 836 C CA . ALA A 1 97 ? -0.128 11.421 3.973 1.00 96.31 97 ALA A CA 1
ATOM 837 C C . ALA A 1 97 ? 1.029 10.455 3.684 1.00 96.31 97 ALA A C 1
ATOM 839 O O . ALA A 1 97 ? 2.046 10.467 4.381 1.00 96.31 97 ALA A O 1
ATOM 840 N N . ILE A 1 98 ? 0.877 9.625 2.657 1.00 97.56 98 ILE A N 1
ATOM 841 C CA . ILE A 1 98 ? 1.909 8.703 2.187 1.00 97.56 98 ILE A CA 1
ATOM 842 C C . ILE A 1 98 ? 2.343 9.146 0.795 1.00 97.56 98 ILE A C 1
ATOM 844 O O . ILE A 1 98 ? 1.515 9.238 -0.111 1.00 97.56 98 ILE A O 1
ATOM 848 N N . LEU A 1 99 ? 3.642 9.368 0.621 1.00 97.44 99 LEU A N 1
ATOM 849 C CA . LEU A 1 99 ? 4.262 9.602 -0.679 1.00 97.44 99 LEU A CA 1
ATOM 850 C C . LEU A 1 99 ? 5.098 8.375 -1.050 1.00 97.44 99 LEU A C 1
ATOM 852 O O . LEU A 1 99 ? 6.192 8.173 -0.520 1.00 97.44 99 LEU A O 1
ATOM 856 N N . PHE A 1 100 ? 4.587 7.551 -1.962 1.00 97.94 100 PHE A N 1
ATOM 857 C CA . PHE A 1 100 ? 5.360 6.468 -2.559 1.00 97.94 100 PHE A CA 1
ATOM 858 C C . PHE A 1 100 ? 6.360 7.048 -3.555 1.00 97.94 100 PHE A C 1
ATOM 860 O O . PHE A 1 100 ? 5.962 7.747 -4.483 1.00 97.94 100 PHE A O 1
ATOM 867 N N . LYS A 1 101 ? 7.644 6.734 -3.379 1.00 97.94 101 LYS A N 1
ATOM 868 C CA . LYS A 1 101 ? 8.736 7.038 -4.311 1.00 97.94 101 LYS A CA 1
ATOM 869 C C . LYS A 1 101 ? 9.360 5.724 -4.766 1.00 97.94 101 LYS A C 1
ATOM 871 O O . LYS A 1 101 ? 10.162 5.137 -4.041 1.00 97.94 101 LYS A O 1
ATOM 876 N N . VAL A 1 102 ? 8.986 5.255 -5.953 1.00 97.50 102 VAL A N 1
ATOM 877 C CA . VAL A 1 102 ? 9.479 3.993 -6.518 1.00 97.50 102 VAL A CA 1
ATOM 878 C C . VAL A 1 102 ? 10.488 4.292 -7.618 1.00 97.50 102 VAL A C 1
ATOM 880 O O . VAL A 1 102 ? 10.203 5.034 -8.556 1.00 97.50 102 VAL A O 1
ATOM 883 N N . THR A 1 103 ? 11.676 3.708 -7.498 1.00 97.62 103 THR A N 1
ATOM 884 C CA . THR A 1 103 ? 12.685 3.684 -8.558 1.00 97.62 103 THR A CA 1
ATOM 885 C C . THR A 1 103 ? 12.697 2.297 -9.176 1.00 97.62 103 THR A C 1
ATOM 887 O O . THR A 1 103 ? 13.000 1.322 -8.496 1.00 97.62 103 THR A O 1
ATOM 890 N N . LEU A 1 104 ? 12.376 2.207 -10.459 1.00 96.81 104 LEU A N 1
ATOM 891 C CA . LEU A 1 104 ? 12.503 0.985 -11.242 1.00 96.81 104 LEU A CA 1
ATOM 892 C C . LEU A 1 104 ? 13.818 1.029 -12.011 1.00 96.81 104 LEU A C 1
ATOM 894 O O . LEU A 1 104 ? 14.126 2.044 -12.639 1.00 96.81 104 LEU A O 1
ATOM 898 N N . ILE A 1 105 ? 14.587 -0.052 -11.962 1.00 96.38 105 ILE A N 1
ATOM 899 C CA . ILE A 1 105 ? 15.872 -0.179 -12.648 1.00 96.38 105 ILE A CA 1
ATOM 900 C C . ILE A 1 105 ? 15.774 -1.332 -13.637 1.00 96.38 105 ILE A C 1
ATOM 902 O O . ILE A 1 105 ? 15.564 -2.472 -13.227 1.00 96.38 105 ILE A O 1
ATOM 906 N N . ASP A 1 106 ? 15.972 -1.030 -14.920 1.00 95.06 106 ASP A N 1
ATOM 907 C CA . ASP A 1 106 ? 16.047 -2.051 -15.957 1.00 95.06 106 ASP A CA 1
ATOM 908 C C . ASP A 1 106 ? 17.248 -2.973 -15.718 1.00 95.06 106 ASP A C 1
ATOM 910 O O . ASP A 1 106 ? 18.383 -2.508 -15.546 1.00 95.06 106 ASP A O 1
ATOM 914 N N . GLU A 1 107 ? 17.005 -4.282 -15.698 1.00 85.81 107 GLU A N 1
ATOM 915 C CA . GLU A 1 107 ? 18.040 -5.265 -15.377 1.00 85.81 107 GLU A CA 1
ATOM 916 C C . GLU A 1 107 ? 19.188 -5.271 -16.387 1.00 85.81 107 GLU A C 1
ATOM 918 O O . GLU A 1 107 ? 20.356 -5.321 -15.979 1.00 85.81 107 GLU A O 1
ATOM 923 N N . THR A 1 108 ? 18.870 -5.145 -17.676 1.00 89.06 108 THR A N 1
ATOM 924 C CA . THR A 1 108 ? 19.833 -5.273 -18.774 1.00 89.06 108 THR A CA 1
ATOM 925 C C . THR A 1 108 ? 20.482 -3.937 -19.120 1.00 89.06 108 THR A C 1
ATOM 927 O O . THR A 1 108 ? 21.704 -3.809 -19.116 1.00 89.06 108 THR A O 1
ATOM 930 N N . TRP A 1 109 ? 19.679 -2.912 -19.395 1.00 89.69 109 TRP A N 1
ATOM 931 C CA . TRP A 1 109 ? 20.131 -1.620 -19.915 1.00 89.69 109 TRP A CA 1
ATOM 932 C C . TRP A 1 109 ? 20.421 -0.588 -18.824 1.00 89.69 109 TRP A C 1
ATOM 934 O O . TRP A 1 109 ? 20.850 0.522 -19.135 1.00 89.69 109 TRP A O 1
ATOM 944 N N . LYS A 1 110 ? 20.183 -0.918 -17.545 1.00 89.25 110 LYS A N 1
ATOM 945 C CA . LYS A 1 110 ? 20.424 -0.040 -16.378 1.00 89.25 110 LYS A CA 1
ATOM 946 C C . LYS A 1 110 ? 19.710 1.318 -16.443 1.00 89.25 110 LYS A C 1
ATOM 948 O O . LYS A 1 110 ? 20.041 2.238 -15.690 1.00 89.25 110 LYS A O 1
ATOM 953 N N . LYS A 1 111 ? 18.708 1.446 -17.316 1.00 92.38 111 LYS A N 1
ATOM 954 C CA . LYS A 1 111 ? 17.809 2.600 -17.393 1.00 92.38 111 LYS A CA 1
ATOM 955 C C . LYS A 1 111 ? 16.979 2.676 -16.114 1.00 92.38 111 LYS A C 1
ATOM 957 O O . LYS A 1 111 ? 16.634 1.652 -15.531 1.00 92.38 111 LYS A O 1
ATOM 962 N N . LYS A 1 112 ? 16.669 3.894 -15.673 1.00 95.25 112 LYS A N 1
ATOM 963 C CA . LYS A 1 112 ? 15.883 4.137 -14.460 1.00 95.25 112 LYS A CA 1
ATOM 964 C C . LYS A 1 112 ? 14.573 4.823 -14.805 1.00 95.25 112 LYS A C 1
ATOM 966 O O . LYS A 1 112 ? 14.565 5.739 -15.624 1.00 95.25 112 LYS A O 1
ATOM 971 N N . LYS A 1 113 ? 13.504 4.431 -14.117 1.00 95.44 113 LYS A N 1
ATOM 972 C CA . LYS A 1 113 ? 12.202 5.096 -14.162 1.00 95.44 113 LYS A CA 1
ATOM 973 C C . LYS A 1 113 ? 11.768 5.452 -12.748 1.00 95.44 113 LYS A C 1
ATOM 975 O O . LYS A 1 113 ? 11.821 4.614 -11.850 1.00 95.44 113 LYS A O 1
ATOM 980 N N . TYR A 1 114 ? 11.370 6.704 -12.554 1.00 96.88 114 TYR A N 1
ATOM 981 C CA . TYR A 1 114 ? 10.983 7.237 -11.251 1.00 96.88 114 TYR A CA 1
ATOM 982 C C . TYR A 1 114 ? 9.482 7.462 -11.211 1.00 96.88 114 TYR A C 1
ATOM 984 O O . TYR A 1 114 ? 8.908 8.055 -12.121 1.00 96.88 114 TYR A O 1
ATOM 992 N N . ILE A 1 115 ? 8.857 6.996 -10.139 1.00 95.00 115 ILE A N 1
ATOM 993 C CA . ILE A 1 115 ? 7.418 7.080 -9.923 1.00 95.00 115 ILE A CA 1
ATOM 994 C C . ILE A 1 115 ? 7.187 7.712 -8.561 1.00 95.00 115 ILE A C 1
ATOM 996 O O . ILE A 1 115 ? 7.803 7.319 -7.570 1.00 95.00 115 ILE A O 1
ATOM 1000 N N . SER A 1 116 ? 6.302 8.705 -8.526 1.00 96.19 116 SER A N 1
ATOM 1001 C CA . SER A 1 116 ? 5.863 9.366 -7.300 1.00 96.19 116 SER A CA 1
ATOM 1002 C C . SER A 1 116 ? 4.344 9.362 -7.233 1.00 96.19 116 SER A C 1
ATOM 1004 O O . SER A 1 116 ? 3.691 9.768 -8.193 1.00 96.19 116 SER A O 1
ATOM 1006 N N . LEU A 1 117 ? 3.785 8.905 -6.114 1.00 96.12 117 LEU A N 1
ATOM 1007 C CA . LEU A 1 117 ? 2.339 8.820 -5.928 1.00 96.12 117 LEU A CA 1
ATOM 1008 C C . LEU A 1 117 ? 1.941 9.174 -4.496 1.00 96.12 117 LEU A C 1
ATOM 1010 O O . LEU A 1 117 ? 2.457 8.592 -3.542 1.00 96.12 117 LEU A O 1
ATOM 1014 N N . ASN A 1 118 ? 0.992 10.100 -4.363 1.00 96.31 118 ASN A N 1
ATOM 1015 C CA . ASN A 1 118 ? 0.434 10.519 -3.081 1.00 96.31 118 ASN A CA 1
ATOM 1016 C C . ASN A 1 118 ? -0.847 9.745 -2.753 1.00 96.31 118 ASN A C 1
ATOM 1018 O O . ASN A 1 118 ? -1.695 9.529 -3.618 1.00 96.31 118 ASN A O 1
ATOM 1022 N N . THR A 1 119 ? -0.992 9.351 -1.493 1.00 95.88 119 THR A N 1
ATOM 1023 C CA . THR A 1 119 ? -2.156 8.640 -0.949 1.00 95.88 119 THR A CA 1
ATOM 1024 C C . THR A 1 119 ? -2.225 8.833 0.577 1.00 95.88 119 THR A C 1
ATOM 1026 O O . THR A 1 119 ? -1.507 9.674 1.123 1.00 95.88 119 THR A O 1
ATOM 1029 N N . SER A 1 120 ? -3.090 8.104 1.285 1.00 95.06 120 SER A N 1
ATOM 1030 C CA . SER A 1 120 ? -3.282 8.230 2.732 1.00 95.06 120 SER A CA 1
ATOM 1031 C C . SER A 1 120 ? -3.306 6.894 3.473 1.00 95.06 120 SER A C 1
ATOM 1033 O O . SER A 1 120 ? -3.790 5.877 2.982 1.00 95.06 120 SER A O 1
ATOM 1035 N N . LEU A 1 121 ? -2.791 6.939 4.700 1.00 94.19 121 LEU A N 1
ATOM 1036 C CA . LEU A 1 121 ? -2.950 5.943 5.753 1.00 94.19 121 LEU A CA 1
ATOM 1037 C C . LEU A 1 121 ? -3.904 6.516 6.803 1.00 94.19 121 LEU A C 1
ATOM 1039 O O . LEU A 1 121 ? -3.683 7.623 7.293 1.00 94.19 121 LEU A O 1
ATOM 1043 N N . GLU A 1 122 ? -4.952 5.784 7.156 1.00 93.56 122 GLU A N 1
ATOM 1044 C CA . GLU A 1 122 ? -6.044 6.285 7.991 1.00 93.56 122 GLU A CA 1
ATOM 1045 C C . GLU A 1 122 ? -6.327 5.338 9.150 1.00 93.56 122 GLU A C 1
ATOM 1047 O O . GLU A 1 122 ? -6.390 4.123 8.978 1.00 93.56 122 GLU A O 1
ATOM 1052 N N . VAL A 1 123 ? -6.569 5.905 10.328 1.00 89.56 123 VAL A N 1
ATOM 1053 C CA . VAL A 1 123 ? -7.154 5.192 11.459 1.00 89.56 123 VAL A CA 1
ATOM 1054 C C . VAL A 1 123 ? -8.438 5.876 11.886 1.00 89.56 123 VAL A C 1
ATOM 1056 O O . VAL A 1 123 ? -8.512 7.102 11.997 1.00 89.56 123 VAL A O 1
ATOM 1059 N N . SER A 1 124 ? -9.452 5.065 12.163 1.00 86.69 124 SER A N 1
ATOM 1060 C CA . SER A 1 124 ? -10.708 5.503 12.761 1.00 86.69 124 SER A CA 1
ATOM 1061 C C . SER A 1 124 ? -11.150 4.519 13.834 1.00 86.69 124 SER A C 1
ATOM 1063 O O . SER A 1 124 ? -10.987 3.316 13.657 1.00 86.69 124 SER A O 1
ATOM 1065 N N . SER A 1 125 ? -11.718 5.026 14.926 1.00 81.06 125 SER A N 1
ATOM 1066 C CA . SER A 1 125 ? -12.345 4.195 15.955 1.00 81.06 125 SER A CA 1
ATOM 1067 C C . SER A 1 125 ? -13.850 4.353 15.923 1.00 81.06 125 SER A C 1
ATOM 1069 O O . SER A 1 125 ? -14.361 5.462 15.760 1.00 81.06 125 SER A O 1
ATOM 1071 N N . LEU A 1 126 ? -14.554 3.250 16.122 1.00 82.06 126 LEU A N 1
ATOM 1072 C CA . LEU A 1 126 ? -15.995 3.229 16.264 1.00 82.06 126 LEU A CA 1
ATOM 1073 C C . LEU A 1 126 ? -16.426 2.114 17.204 1.00 82.06 126 LEU A C 1
ATOM 1075 O O 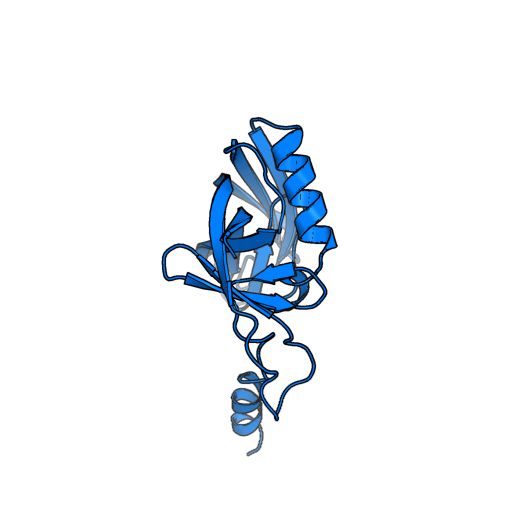. LEU A 1 126 ? -15.716 1.126 17.374 1.00 82.06 126 LEU A O 1
ATOM 1079 N N . LYS A 1 127 ? -17.590 2.291 17.825 1.00 78.56 127 LYS A N 1
ATOM 1080 C CA . LYS A 1 127 ? -18.234 1.200 18.544 1.00 78.56 127 LYS A CA 1
ATOM 1081 C C . LYS A 1 127 ? -18.762 0.187 17.537 1.00 78.56 127 LYS A C 1
ATOM 1083 O O . LYS A 1 127 ? -19.366 0.572 16.534 1.00 78.56 127 LYS A O 1
ATOM 1088 N N . ALA A 1 128 ? -18.495 -1.081 17.800 1.00 67.81 128 ALA A N 1
ATOM 1089 C CA . ALA A 1 128 ? -18.934 -2.196 16.985 1.00 67.81 128 ALA A CA 1
ATOM 1090 C C . ALA A 1 128 ? -19.657 -3.221 17.854 1.00 67.81 128 ALA A C 1
ATOM 1092 O O . ALA A 1 128 ? -19.274 -3.462 19.003 1.00 67.81 128 ALA A O 1
ATOM 1093 N N . GLU A 1 129 ? -20.684 -3.842 17.284 1.00 67.81 129 GLU A N 1
ATOM 1094 C CA . GLU A 1 129 ? -21.292 -5.026 17.868 1.00 67.81 129 GLU A CA 1
ATOM 1095 C C . GLU A 1 129 ? -20.435 -6.241 17.520 1.00 67.81 129 GLU A C 1
ATOM 1097 O O . GLU A 1 129 ? -20.185 -6.553 16.353 1.00 67.81 129 GLU A O 1
ATOM 1102 N N . ILE A 1 130 ? -19.959 -6.927 18.555 1.00 63.03 130 ILE A N 1
ATOM 1103 C CA . ILE A 1 130 ? -19.212 -8.169 18.388 1.00 63.03 130 ILE A CA 1
ATOM 1104 C C . ILE A 1 130 ? -20.188 -9.336 18.490 1.00 63.03 130 ILE A C 1
ATOM 1106 O O . ILE A 1 130 ? -20.820 -9.535 19.530 1.00 63.03 130 ILE A O 1
ATOM 1110 N N . SER A 1 131 ? -20.275 -10.121 17.419 1.00 59.88 131 SER A N 1
ATOM 1111 C CA . SER A 1 131 ? -21.034 -11.367 17.363 1.00 59.88 131 SER A CA 1
ATOM 1112 C C . SER A 1 131 ? -20.056 -12.532 17.212 1.00 59.88 131 SER A C 1
ATOM 1114 O O . SER A 1 131 ? -19.536 -12.777 16.126 1.00 59.88 131 SER A O 1
ATOM 1116 N N . ALA A 1 132 ? -19.787 -13.266 18.292 1.00 55.94 132 ALA A N 1
ATOM 1117 C CA . ALA A 1 132 ? -18.988 -14.485 18.195 1.00 55.94 132 ALA A CA 1
ATOM 1118 C C . ALA A 1 132 ? -19.788 -15.553 17.427 1.00 55.94 132 ALA A C 1
ATOM 1120 O O . ALA A 1 132 ? -20.725 -16.136 17.964 1.00 55.94 132 ALA A O 1
ATOM 1121 N N . GLY A 1 133 ? -19.456 -15.754 16.151 1.00 54.34 133 GLY A N 1
ATOM 1122 C CA . GLY A 1 133 ? -19.996 -16.839 15.335 1.00 54.34 133 GLY A CA 1
ATOM 1123 C C . GLY A 1 133 ? -19.231 -18.142 15.562 1.00 54.34 133 GLY A C 1
ATOM 1124 O O . GLY A 1 133 ? -18.031 -18.125 15.845 1.00 54.34 133 GLY A O 1
ATOM 1125 N N . GLU A 1 134 ? -19.914 -19.279 15.431 1.00 49.47 134 GLU A N 1
ATOM 1126 C CA . GLU A 1 134 ? -19.274 -20.593 15.504 1.00 49.47 134 GLU A CA 1
ATOM 1127 C C . GLU A 1 134 ? -18.355 -20.855 14.300 1.00 49.47 134 GLU A C 1
ATOM 1129 O O . GLU A 1 134 ? -18.575 -20.393 13.179 1.00 49.47 134 GLU A O 1
ATOM 1134 N N . ARG A 1 135 ? -17.299 -21.629 14.561 1.00 53.41 135 ARG A N 1
ATOM 1135 C CA . ARG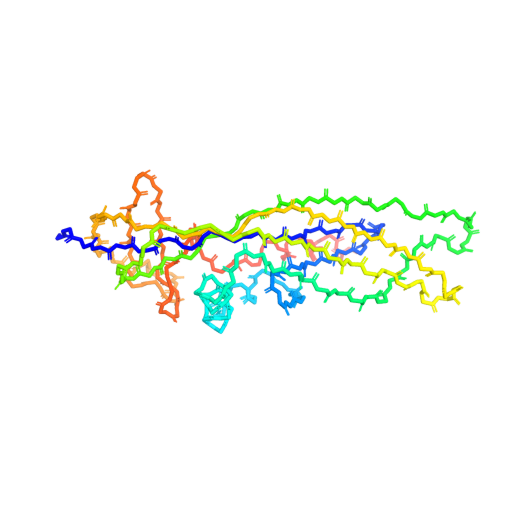 A 1 135 ? -16.282 -22.071 13.602 1.00 53.41 135 ARG A CA 1
ATOM 1136 C C . ARG A 1 135 ? -16.953 -22.766 12.401 1.00 53.41 135 ARG A C 1
ATOM 1138 O O . ARG A 1 135 ? -17.652 -23.754 12.623 1.00 53.41 135 ARG A O 1
ATOM 1145 N N . PRO A 1 136 ? -16.717 -22.355 11.138 1.00 48.53 136 PRO A N 1
ATOM 1146 C CA . PRO A 1 136 ? -17.131 -23.166 9.998 1.00 48.53 136 PRO A CA 1
ATOM 1147 C C . PRO A 1 136 ? -16.469 -24.542 10.112 1.00 48.53 136 PRO A C 1
ATOM 1149 O O . PRO A 1 136 ? -15.251 -24.630 10.287 1.00 48.53 136 PRO A O 1
ATOM 1152 N N . SER A 1 137 ? -17.251 -25.616 9.999 1.00 47.81 137 SER A N 1
ATOM 1153 C CA . SER A 1 137 ? -16.815 -27.011 10.192 1.00 47.81 137 SER A CA 1
ATOM 1154 C C . SER A 1 137 ? -15.722 -27.491 9.216 1.00 47.81 137 SER A C 1
ATOM 1156 O O . SER A 1 137 ? -15.253 -28.618 9.331 1.00 47.81 137 SER A O 1
ATOM 1158 N N . TRP A 1 138 ? -15.278 -26.632 8.291 1.00 42.38 138 TRP A N 1
ATOM 1159 C CA . TRP A 1 138 ? -14.370 -26.942 7.183 1.00 42.38 138 TRP A CA 1
ATOM 1160 C C . TRP A 1 138 ? -13.094 -26.072 7.143 1.00 42.38 138 TRP A C 1
ATOM 1162 O O . TRP A 1 138 ? -12.413 -26.047 6.122 1.00 42.38 138 TRP A O 1
ATOM 1172 N N . GLY A 1 139 ? -12.740 -25.345 8.215 1.00 41.56 139 GLY A N 1
ATOM 1173 C CA . GLY A 1 139 ? -11.580 -24.440 8.188 1.00 41.56 139 GLY A CA 1
ATOM 1174 C C . GLY A 1 139 ? -10.792 -24.324 9.496 1.00 41.56 139 GLY A C 1
ATOM 1175 O O . GLY A 1 139 ? -11.334 -24.081 10.577 1.00 41.56 139 GLY A O 1
ATOM 1176 N N . ILE A 1 140 ? -9.468 -24.442 9.395 1.00 46.16 140 ILE A N 1
ATOM 1177 C CA . ILE A 1 140 ? -8.527 -24.071 10.457 1.00 46.16 140 ILE A CA 1
ATOM 1178 C C . ILE A 1 140 ? -8.435 -22.534 10.470 1.00 46.16 140 ILE A C 1
ATOM 1180 O O . ILE A 1 140 ? -7.939 -21.960 9.509 1.00 46.16 140 ILE A O 1
ATOM 1184 N N . GLY A 1 141 ? -8.900 -21.858 11.533 1.00 50.22 141 GLY A N 1
ATOM 1185 C CA . GLY A 1 141 ? -8.444 -20.487 11.836 1.00 50.22 141 GLY A CA 1
ATOM 1186 C C . GLY A 1 141 ? -9.463 -19.460 12.348 1.00 50.22 141 GLY A C 1
ATOM 1187 O O . GLY A 1 141 ? -9.053 -18.542 13.051 1.00 50.22 141 GLY A O 1
ATOM 1188 N N . PHE A 1 142 ? -10.765 -19.598 12.074 1.00 55.16 142 PHE A N 1
ATOM 1189 C CA . PHE A 1 142 ? -11.748 -18.538 12.369 1.00 55.16 142 PHE A CA 1
ATOM 1190 C C . PHE A 1 142 ? -12.510 -18.796 13.671 1.00 55.16 142 PHE A C 1
ATOM 1192 O O . PHE A 1 142 ? -13.238 -19.784 13.772 1.00 55.16 142 PHE A O 1
ATOM 1199 N N . LYS A 1 143 ? -12.334 -17.919 14.670 1.00 57.03 143 LYS A N 1
ATOM 1200 C CA . LYS A 1 143 ? -13.007 -18.016 15.983 1.00 57.03 143 LYS A CA 1
ATOM 1201 C C . LYS A 1 143 ? -13.965 -16.851 16.276 1.00 57.03 143 LYS A C 1
ATOM 1203 O O . LYS A 1 143 ? -14.819 -16.995 17.140 1.00 57.03 143 LYS A O 1
ATOM 1208 N N . GLU A 1 144 ? -13.827 -15.709 15.596 1.00 64.00 144 GLU A N 1
ATOM 1209 C CA . GLU A 1 144 ? -14.596 -14.488 15.890 1.00 64.00 144 GLU A CA 1
ATOM 1210 C C . GLU A 1 144 ? -14.881 -13.677 14.608 1.00 64.00 144 GLU A C 1
ATOM 1212 O O . GLU A 1 144 ? -13.981 -13.470 13.789 1.00 64.00 144 GLU A O 1
ATOM 1217 N N . GLU A 1 145 ? -16.124 -13.204 14.459 1.00 69.88 145 GLU A N 1
ATOM 1218 C CA . GLU A 1 145 ? -16.591 -12.270 13.421 1.00 69.88 145 GLU A CA 1
ATOM 1219 C C . GLU A 1 145 ? -17.028 -10.961 14.110 1.00 69.88 145 GLU A C 1
ATOM 1221 O O . GLU A 1 145 ? -17.624 -10.979 15.186 1.00 69.88 145 GLU A O 1
ATOM 1226 N N . VAL A 1 146 ? -16.725 -9.808 13.519 1.00 69.56 146 VAL A N 1
ATOM 1227 C CA . VAL A 1 146 ? -17.167 -8.493 14.007 1.00 69.56 146 VAL A CA 1
ATOM 1228 C C . VAL A 1 146 ? -17.815 -7.751 12.851 1.00 69.56 146 VAL A C 1
ATOM 1230 O O . VAL A 1 146 ? -17.203 -7.603 11.795 1.00 69.56 146 VAL A O 1
ATOM 1233 N N . THR A 1 147 ? -19.039 -7.260 13.041 1.00 69.81 147 THR A N 1
ATOM 1234 C CA . THR A 1 147 ? -19.706 -6.427 12.035 1.00 69.81 147 THR A CA 1
ATOM 1235 C C . THR A 1 147 ? -19.576 -4.961 12.419 1.00 69.81 147 THR A C 1
ATOM 1237 O O . THR A 1 147 ? -19.967 -4.541 13.505 1.00 69.81 147 THR A O 1
ATOM 1240 N N . ILE A 1 148 ? -19.023 -4.163 11.509 1.00 67.50 148 ILE A N 1
ATOM 1241 C CA . ILE A 1 148 ? -18.746 -2.748 11.726 1.00 67.50 148 ILE A CA 1
ATOM 1242 C C . ILE A 1 148 ? -19.340 -1.948 10.575 1.00 67.50 148 ILE A C 1
ATOM 1244 O O . ILE A 1 148 ? -18.881 -2.073 9.444 1.00 67.50 148 ILE A O 1
ATOM 1248 N N . LYS A 1 149 ? -20.349 -1.105 10.843 1.00 66.88 149 LYS A N 1
ATOM 1249 C CA . LYS A 1 149 ? -21.035 -0.301 9.807 1.00 66.88 149 LYS A CA 1
ATOM 1250 C C . LYS A 1 149 ? -21.426 -1.132 8.566 1.00 66.88 149 LYS A C 1
ATOM 1252 O O . LYS A 1 149 ? -21.201 -0.704 7.438 1.00 66.88 149 LYS A O 1
ATOM 1257 N N . ASN A 1 150 ? -22.004 -2.315 8.787 1.00 67.88 150 ASN A N 1
ATOM 1258 C CA . ASN A 1 150 ? -22.421 -3.285 7.759 1.00 67.88 150 ASN A CA 1
ATOM 1259 C C . ASN A 1 150 ? -21.282 -3.980 6.985 1.00 67.88 150 ASN A C 1
ATOM 1261 O O . ASN A 1 150 ? -21.549 -4.699 6.025 1.00 67.88 150 ASN A O 1
ATOM 1265 N N . GLU A 1 151 ? -20.025 -3.817 7.401 1.00 73.31 151 GLU A N 1
ATOM 1266 C CA . GLU A 1 151 ? -18.873 -4.544 6.863 1.00 73.31 151 GLU A CA 1
ATOM 1267 C C . GLU A 1 151 ? -18.435 -5.628 7.857 1.00 73.31 151 GLU A C 1
ATOM 1269 O O . GLU A 1 151 ? -18.322 -5.371 9.057 1.00 73.31 151 GLU A O 1
ATOM 1274 N N . LYS A 1 152 ? -18.210 -6.853 7.371 1.00 74.19 152 LYS A N 1
ATOM 1275 C CA . LYS A 1 152 ? -17.800 -7.989 8.205 1.00 74.19 152 LYS A CA 1
ATOM 1276 C C . LYS A 1 152 ? -16.281 -8.082 8.287 1.00 74.19 152 LYS A C 1
ATOM 1278 O O . LYS A 1 152 ? -15.600 -8.039 7.266 1.00 74.19 152 LYS A O 1
ATOM 1283 N N . PHE A 1 153 ? -15.779 -8.262 9.500 1.00 72.00 153 PHE A N 1
ATOM 1284 C CA . PHE A 1 153 ? -14.378 -8.493 9.812 1.00 72.00 153 PHE A CA 1
ATOM 1285 C C . PHE A 1 153 ? -14.212 -9.859 10.476 1.00 72.00 153 PHE A C 1
ATOM 1287 O O . PHE A 1 153 ? -14.988 -10.229 11.353 1.00 72.00 153 PHE A O 1
ATOM 1294 N N . TYR A 1 154 ? -13.166 -10.583 10.105 1.00 72.50 154 TYR A N 1
ATOM 1295 C CA . TYR A 1 154 ? -12.871 -11.936 10.558 1.00 72.50 154 TYR A CA 1
ATOM 1296 C C . TYR A 1 154 ? -11.545 -11.963 11.304 1.00 72.50 154 TYR A C 1
ATOM 1298 O O . TYR A 1 154 ? -10.570 -11.363 10.847 1.00 72.50 154 TYR A O 1
ATOM 1306 N N . ARG A 1 155 ? -11.494 -12.656 12.447 1.00 66.94 155 ARG A N 1
ATOM 1307 C CA . ARG A 1 155 ? -10.257 -12.803 13.222 1.00 66.94 155 ARG A CA 1
ATOM 1308 C C . ARG A 1 155 ? -9.366 -13.902 12.646 1.00 66.94 155 ARG A C 1
ATOM 1310 O O . ARG A 1 155 ? -9.745 -15.071 12.674 1.00 66.94 155 ARG A O 1
ATOM 1317 N N . ILE A 1 156 ? -8.162 -13.530 12.216 1.00 62.62 156 ILE A N 1
ATOM 1318 C CA . ILE A 1 156 ? -7.112 -14.411 11.692 1.00 62.62 156 ILE A CA 1
ATOM 1319 C C . ILE A 1 156 ? -5.813 -14.091 12.435 1.00 62.62 156 ILE A C 1
ATOM 1321 O O . ILE A 1 156 ? -5.398 -12.937 12.480 1.00 62.62 156 ILE A O 1
ATOM 1325 N N . TYR A 1 157 ? -5.196 -15.089 13.077 1.00 59.59 157 TYR A N 1
ATOM 1326 C CA . TYR A 1 157 ? -3.931 -14.941 13.826 1.00 59.59 157 TYR A CA 1
ATOM 1327 C C . TYR A 1 157 ? -3.877 -13.741 14.801 1.00 59.59 157 TYR A C 1
ATOM 1329 O O . TYR A 1 157 ? -2.818 -13.186 15.062 1.00 59.59 157 TYR A O 1
ATOM 1337 N N . GLY A 1 158 ? -5.021 -13.337 15.369 1.00 58.03 158 GLY A N 1
ATOM 1338 C CA . GLY A 1 158 ? -5.108 -12.216 16.314 1.00 58.03 158 GLY A CA 1
ATOM 1339 C C . GLY A 1 158 ? -5.490 -10.860 15.707 1.00 58.03 158 GLY A C 1
ATOM 1340 O O . GLY A 1 158 ? -5.864 -9.973 16.471 1.00 58.03 158 GLY A O 1
ATOM 1341 N N . LEU A 1 159 ? -5.491 -10.718 14.377 1.00 59.53 159 LEU A N 1
ATOM 1342 C CA . LEU A 1 159 ? -5.946 -9.526 13.655 1.00 59.53 159 LEU A CA 1
ATOM 1343 C C . LEU A 1 159 ? -7.356 -9.713 13.099 1.00 59.53 159 LEU A C 1
ATOM 1345 O O . LEU A 1 159 ? -7.709 -10.801 12.658 1.00 59.53 159 LEU A O 1
ATOM 1349 N N . PHE A 1 160 ? -8.147 -8.644 13.055 1.00 64.50 160 PHE A N 1
ATOM 1350 C CA . PHE A 1 160 ? -9.409 -8.645 12.321 1.00 64.50 160 PHE A CA 1
ATOM 1351 C C . PHE A 1 160 ? -9.218 -8.061 10.921 1.00 64.50 160 PHE A C 1
ATOM 1353 O O . PHE A 1 160 ? -8.593 -7.013 10.766 1.00 64.50 160 PHE A O 1
ATOM 1360 N N . THR A 1 161 ? -9.769 -8.697 9.894 1.00 65.19 161 THR A N 1
ATOM 1361 C CA . THR A 1 161 ? -9.652 -8.226 8.506 1.00 65.19 161 THR A CA 1
ATOM 1362 C C . THR A 1 161 ? -10.914 -8.528 7.701 1.00 65.19 161 THR A C 1
ATOM 1364 O O . THR A 1 161 ? -11.698 -9.391 8.077 1.00 65.19 161 THR A O 1
ATOM 1367 N N . THR A 1 162 ? -11.151 -7.795 6.615 1.00 64.69 162 THR A N 1
ATOM 1368 C CA . THR A 1 162 ? -12.350 -7.940 5.770 1.00 64.69 162 THR A CA 1
ATOM 1369 C C . THR A 1 162 ? -12.310 -9.167 4.855 1.00 64.69 162 THR A C 1
ATOM 1371 O O . THR A 1 162 ? -13.303 -9.477 4.198 1.00 64.69 162 THR A O 1
ATOM 1374 N N . GLU A 1 163 ? -11.179 -9.872 4.782 1.00 58.75 163 GLU A N 1
ATOM 1375 C CA . GLU A 1 163 ? -11.059 -11.101 3.997 1.00 58.75 163 GLU A CA 1
ATOM 1376 C C . GLU A 1 163 ? -11.642 -12.302 4.749 1.00 58.75 163 GLU A C 1
ATOM 1378 O O . GLU A 1 163 ? -11.284 -12.584 5.892 1.00 58.75 163 GLU A O 1
ATOM 1383 N N . LYS A 1 164 ? -12.564 -13.016 4.089 1.00 52.84 164 LYS A N 1
ATOM 1384 C CA . LYS A 1 164 ? -13.262 -14.185 4.648 1.00 52.84 164 LYS A CA 1
ATOM 1385 C C . LYS A 1 164 ? -12.323 -15.355 4.948 1.00 52.84 164 LYS A C 1
ATOM 1387 O O . LYS A 1 164 ? -12.640 -16.147 5.828 1.00 52.84 164 LYS A O 1
ATOM 1392 N N . GLN A 1 165 ? -11.221 -15.479 4.207 1.00 40.66 165 GLN A N 1
ATOM 1393 C CA . GLN A 1 165 ? -10.203 -16.530 4.300 1.00 40.66 165 GLN A CA 1
ATOM 1394 C C . GLN A 1 165 ? -8.877 -16.004 3.711 1.00 40.66 165 GLN A C 1
ATOM 1396 O O . GLN A 1 165 ? -8.958 -15.217 2.768 1.00 40.66 165 GLN A O 1
ATOM 1401 N N . PRO A 1 166 ? -7.679 -16.438 4.169 1.00 36.47 166 PRO A N 1
ATOM 1402 C CA . PRO A 1 166 ? -6.538 -16.484 3.254 1.00 36.47 166 PRO A CA 1
ATOM 1403 C C . PRO A 1 166 ? -6.994 -17.353 2.080 1.00 36.47 166 PRO A C 1
ATOM 1405 O O . PRO A 1 166 ? -7.515 -18.446 2.308 1.00 36.47 166 PRO A O 1
ATOM 1408 N N . PHE A 1 167 ? -6.937 -16.843 0.855 1.00 31.83 167 PHE A N 1
ATOM 1409 C CA . PHE A 1 167 ? -7.494 -17.530 -0.308 1.00 31.83 167 PHE A CA 1
ATOM 1410 C C . PHE A 1 167 ? -7.106 -19.021 -0.338 1.00 31.83 167 PHE A C 1
ATOM 1412 O O . PHE A 1 167 ? -5.929 -19.382 -0.329 1.00 31.83 167 PHE A O 1
ATOM 1419 N N . PHE A 1 168 ? -8.107 -19.902 -0.436 1.00 27.45 168 PHE A N 1
ATOM 1420 C CA . PHE A 1 168 ? -7.903 -21.196 -1.075 1.00 27.45 168 PHE A CA 1
ATOM 1421 C C . PHE A 1 168 ? -7.554 -20.920 -2.538 1.00 27.45 168 PHE A C 1
ATOM 1423 O O . PHE A 1 168 ? -8.380 -20.364 -3.250 1.00 27.45 168 PHE A O 1
ATOM 1430 N N . LEU A 1 169 ? -6.335 -21.283 -2.951 1.00 28.08 169 LEU A N 1
ATOM 1431 C CA . LEU A 1 169 ? -5.958 -21.951 -4.209 1.00 28.08 169 LEU A CA 1
ATOM 1432 C C . LEU A 1 169 ? -6.945 -21.888 -5.407 1.00 28.08 169 LEU A C 1
ATOM 1434 O O . LEU A 1 169 ? -7.146 -22.891 -6.089 1.00 28.08 169 LEU A O 1
ATOM 1438 N N . GLU A 1 170 ? -7.536 -20.748 -5.755 1.00 27.69 170 GLU A N 1
ATOM 1439 C CA . GLU A 1 170 ? -8.244 -20.626 -7.040 1.00 27.69 170 GLU A CA 1
ATOM 1440 C C . GLU A 1 170 ? -7.265 -20.504 -8.224 1.00 27.69 170 GLU A C 1
ATOM 1442 O O . GLU A 1 170 ? -7.644 -20.801 -9.356 1.00 27.69 170 GLU A O 1
ATOM 1447 N N . ASP A 1 171 ? -5.967 -20.306 -7.955 1.00 33.19 171 ASP A N 1
ATOM 1448 C CA . ASP A 1 171 ? -4.876 -20.530 -8.918 1.00 33.19 171 ASP A CA 1
ATOM 1449 C C . ASP A 1 171 ? -4.558 -22.020 -9.186 1.00 33.19 171 ASP A C 1
ATOM 1451 O O . ASP A 1 171 ? -3.769 -22.333 -10.080 1.00 33.19 171 ASP A O 1
ATOM 1455 N N . LEU A 1 172 ? -5.211 -22.990 -8.519 1.00 34.19 172 LEU A N 1
ATOM 1456 C CA . LEU A 1 172 ? -5.146 -24.393 -8.972 1.00 34.19 172 LEU A CA 1
ATOM 1457 C C . LEU A 1 172 ? -5.940 -24.637 -10.264 1.00 34.19 172 LEU A C 1
ATOM 1459 O O . LEU A 1 172 ? -5.684 -25.637 -10.940 1.00 34.19 172 LEU A O 1
ATOM 1463 N N . LYS A 1 173 ? -6.861 -23.742 -10.658 1.00 31.45 173 LYS A N 1
ATOM 1464 C CA . LYS A 1 173 ? -7.542 -23.866 -11.959 1.00 31.45 173 LYS A CA 1
ATOM 1465 C C . LYS A 1 173 ? -6.633 -23.509 -13.137 1.00 31.45 173 LYS A C 1
ATOM 1467 O O . LYS A 1 173 ? -6.791 -24.121 -14.188 1.00 31.45 173 LYS A O 1
ATOM 1472 N N . LEU A 1 174 ? -5.610 -22.672 -12.945 1.00 32.50 174 LEU A N 1
ATOM 1473 C CA . LEU A 1 174 ? -4.618 -22.384 -13.990 1.00 32.50 174 LEU A CA 1
ATOM 1474 C C . LEU A 1 174 ? -3.591 -23.513 -14.194 1.00 32.50 174 LEU A C 1
ATOM 1476 O O . LEU A 1 174 ? -2.939 -23.560 -15.230 1.00 32.50 174 LEU A O 1
ATOM 1480 N N . ARG A 1 175 ? -3.486 -24.493 -13.281 1.00 32.91 175 ARG A N 1
ATOM 1481 C CA . ARG A 1 175 ? -2.665 -25.703 -13.511 1.00 32.91 175 ARG A CA 1
ATOM 1482 C C . ARG A 1 175 ? -3.372 -26.806 -14.300 1.00 32.91 175 ARG A C 1
ATOM 1484 O O . ARG A 1 175 ? -2.694 -27.713 -14.773 1.00 32.91 175 ARG A O 1
ATOM 1491 N N . LYS A 1 176 ? -4.698 -26.747 -14.478 1.00 33.59 176 LYS A N 1
ATOM 1492 C CA . LYS A 1 176 ? -5.413 -27.721 -15.325 1.00 33.59 176 LYS A CA 1
ATOM 1493 C C . LYS A 1 176 ? -5.393 -27.374 -16.815 1.00 33.59 176 LYS A C 1
ATOM 1495 O O . LYS A 1 176 ? -5.700 -28.249 -17.614 1.00 33.59 176 LYS A O 1
ATOM 1500 N N . GLU A 1 177 ? -4.962 -26.172 -17.194 1.00 32.78 177 GLU A N 1
ATOM 1501 C CA . GLU A 1 177 ? -4.763 -25.807 -18.608 1.00 32.78 177 GLU A CA 1
ATOM 1502 C C . GLU A 1 177 ? -3.351 -26.119 -19.137 1.00 32.78 177 GLU A C 1
ATOM 1504 O O . GLU A 1 177 ? -3.127 -26.044 -20.339 1.00 32.78 177 GLU A O 1
ATOM 1509 N N . PHE A 1 178 ? -2.428 -26.574 -18.281 1.00 31.95 178 PHE A N 1
ATOM 1510 C CA . PHE A 1 178 ? -1.085 -27.030 -18.682 1.00 31.95 178 PHE A CA 1
ATOM 1511 C C . PHE A 1 178 ? -0.876 -28.547 -18.553 1.00 31.95 178 PHE A C 1
ATOM 1513 O O . PHE A 1 178 ? 0.253 -29.026 -18.621 1.00 31.95 178 PHE A O 1
ATOM 1520 N N . VAL A 1 179 ? -1.956 -29.318 -18.388 1.00 36.62 179 VAL A N 1
ATOM 1521 C CA . VAL A 1 179 ? -1.929 -30.771 -18.601 1.00 36.62 179 VAL A CA 1
ATOM 1522 C C . VAL A 1 179 ? -2.857 -31.102 -19.765 1.00 36.62 179 VAL A C 1
ATOM 1524 O O . VAL A 1 179 ? -3.995 -31.536 -19.588 1.00 36.62 179 VAL A O 1
ATOM 1527 N N . LYS A 1 180 ? -2.339 -30.862 -20.966 1.00 33.78 180 LYS A N 1
ATOM 1528 C CA . LYS A 1 180 ? -2.617 -31.649 -22.163 1.00 33.78 180 LYS A CA 1
ATOM 1529 C C . LYS A 1 180 ? -1.309 -31.857 -22.904 1.00 33.78 180 LYS A C 1
ATOM 1531 O O . LYS A 1 180 ? -0.555 -30.867 -23.013 1.00 33.78 180 LYS A O 1
#

pLDDT: mean 78.14, std 19.7, range [27.45, 97.94]

Sequence (180 aa):
MEEWFTILKFPILKMFIGDQSLFFIPGRKVSSYEELMDERIARDLLDIIKTRQLYESKHCEKVRLYDYFLREELVVNMKVLYYKYGFKIQFPKKQVAILFKVTLIDETWKKKKYISLNTSLEVSSLKAEISAGERPSWGIGFKEEVTIKNEKFYRIYGLFTTEKQPFFLEDLKLRKEFVK

Radius of gyration: 19.43 Å; chains: 1; bounding box: 43×45×54 Å

Secondary structure (DSSP, 8-state):
-EEEEEEEEEEEEEEEETTEEEEEETTEEESSSGGGG-HHHH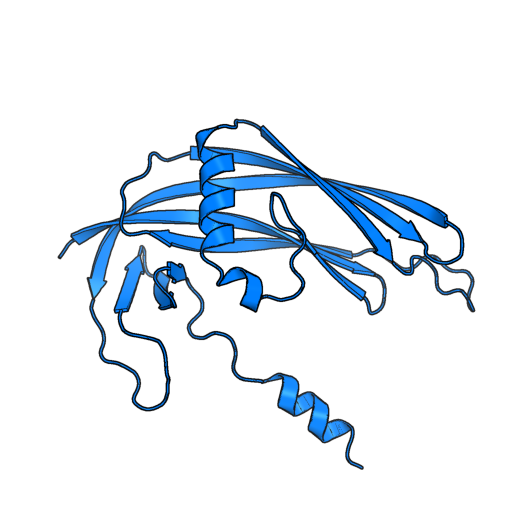HHHHHHHHH-SEEEEEEEEEE--EETTTTEEPPEEEEEEEEEEEESS----EEEEEEEEEEEEETTT--EEEEEEEEEEEEEEEEEEEE-PPPPTT-SS---EEEETTEEEEEETTEEES-SSS---GGGSTTSSS--